Protein AF-E1GUE3-F1 (afdb_monomer_lite)

Foldseek 3Di:
DDPVVVLVVQAAEDDPVLVVVLVVLVVQLVVLVVVVVVCVVVVHDDDPVSVVCNCVSNVVSVVSVVVVVSHDYDPPVVPD

Radius of gyration: 17.8 Å; chains: 1; bounding box: 43×19×52 Å

Structure (mmCIF, N/CA/C/O backbone):
data_AF-E1GUE3-F1
#
_entry.id   AF-E1GUE3-F1
#
loop_
_atom_site.group_PDB
_atom_site.id
_atom_site.type_symbol
_atom_site.label_atom_id
_atom_site.label_alt_id
_atom_site.label_comp_id
_atom_site.label_asym_id
_atom_site.label_entity_id
_atom_site.label_seq_id
_atom_site.pdbx_PDB_ins_code
_atom_site.Cartn_x
_atom_site.Cartn_y
_atom_site.Cartn_z
_atom_site.occupancy
_atom_site.B_iso_or_equiv
_atom_site.auth_seq_id
_atom_site.auth_comp_id
_atom_site.auth_asym_id
_atom_site.auth_atom_id
_atom_site.pdbx_PDB_model_num
ATOM 1 N N . MET A 1 1 ? -14.454 -7.779 34.886 1.00 51.91 1 MET A N 1
ATOM 2 C CA . MET A 1 1 ? -14.206 -6.906 33.716 1.00 51.91 1 MET A CA 1
ATOM 3 C C . MET A 1 1 ? -12.999 -7.467 32.972 1.00 51.91 1 MET A C 1
ATOM 5 O O . MET A 1 1 ? -11.972 -7.652 33.611 1.00 51.91 1 MET A O 1
ATOM 9 N N . SER A 1 2 ? -13.136 -7.884 31.707 1.00 62.19 2 SER A N 1
ATOM 10 C CA . SER A 1 2 ? -12.086 -8.648 30.999 1.00 62.19 2 SER A CA 1
ATOM 11 C C . SER A 1 2 ? -11.137 -7.738 30.207 1.00 62.19 2 SER A C 1
ATOM 13 O O . SER A 1 2 ? -11.553 -6.687 29.723 1.00 62.19 2 SER A O 1
ATOM 15 N N . PHE A 1 3 ? -9.880 -8.160 30.020 1.00 62.75 3 PHE A N 1
ATOM 16 C CA . PHE A 1 3 ? -8.847 -7.423 29.268 1.00 62.75 3 PHE A CA 1
ATOM 17 C C . PHE A 1 3 ? -9.285 -7.045 27.837 1.00 62.75 3 PHE A C 1
ATOM 19 O O . PHE A 1 3 ? -8.850 -6.033 27.291 1.00 62.75 3 PHE A O 1
ATOM 26 N N . ARG A 1 4 ? -10.217 -7.810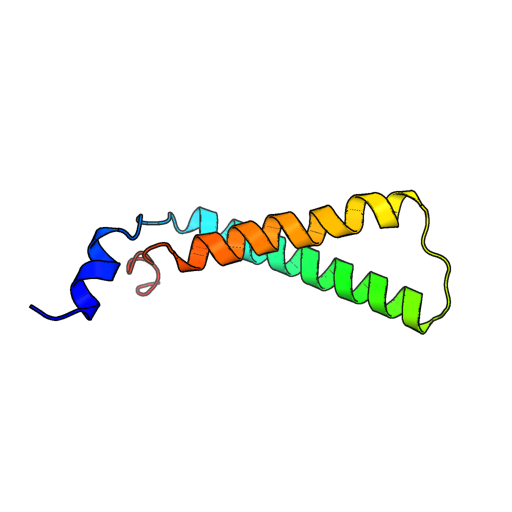 27.246 1.00 60.94 4 ARG A N 1
ATOM 27 C CA . ARG A 1 4 ? -10.801 -7.523 25.927 1.00 60.94 4 ARG A CA 1
ATOM 28 C C . ARG A 1 4 ? -11.594 -6.213 25.878 1.00 60.94 4 ARG A C 1
ATOM 30 O O . ARG A 1 4 ? -11.658 -5.607 24.814 1.00 60.94 4 ARG A O 1
ATOM 37 N N . GLU A 1 5 ? -12.172 -5.755 26.987 1.00 61.41 5 GLU A N 1
ATOM 38 C CA . GLU A 1 5 ? -13.000 -4.538 26.997 1.00 61.41 5 GLU A CA 1
ATOM 39 C C . GLU A 1 5 ? -12.185 -3.240 27.066 1.00 61.41 5 GLU A C 1
ATOM 41 O O . GLU A 1 5 ? -12.652 -2.189 26.632 1.00 61.41 5 GLU A O 1
ATOM 46 N N . TRP A 1 6 ? -10.936 -3.297 27.537 1.00 59.94 6 TRP A N 1
ATOM 47 C CA . TRP A 1 6 ? -10.061 -2.122 27.605 1.00 59.94 6 TRP A CA 1
ATOM 48 C C . TRP A 1 6 ? -9.672 -1.583 26.224 1.00 59.94 6 TRP A C 1
ATOM 50 O O . TRP A 1 6 ? -9.600 -0.369 26.037 1.00 59.94 6 TRP A O 1
ATOM 60 N N . GLY A 1 7 ? -9.483 -2.466 25.240 1.00 61.47 7 GLY A N 1
ATOM 61 C CA . GLY A 1 7 ? -9.119 -2.071 23.877 1.00 61.47 7 GLY A CA 1
ATOM 62 C C . GLY A 1 7 ? -10.238 -1.346 23.123 1.00 61.47 7 GLY A C 1
ATOM 63 O O . GLY A 1 7 ? -9.958 -0.479 22.301 1.00 61.47 7 GLY A O 1
ATOM 64 N N . TYR A 1 8 ? -11.506 -1.644 23.424 1.00 59.00 8 TYR A N 1
ATOM 65 C CA . TYR A 1 8 ? -12.651 -1.002 22.765 1.00 59.00 8 TYR A CA 1
ATOM 66 C C . TYR A 1 8 ? -12.842 0.461 23.183 1.00 59.00 8 TYR A C 1
ATOM 68 O O . TYR A 1 8 ? -13.333 1.256 22.389 1.00 59.00 8 TYR A O 1
ATOM 76 N N . ARG A 1 9 ? -12.397 0.845 24.386 1.00 58.62 9 ARG A N 1
ATOM 77 C CA . ARG A 1 9 ? -12.529 2.219 24.908 1.00 58.62 9 ARG A CA 1
ATOM 78 C C . ARG A 1 9 ? -11.744 3.269 24.117 1.00 58.62 9 ARG A C 1
ATOM 80 O O . ARG A 1 9 ? -12.094 4.440 24.176 1.00 58.62 9 ARG A O 1
ATOM 87 N N . TRP A 1 10 ? -10.702 2.854 23.397 1.00 57.75 10 TRP A N 1
ATOM 88 C CA . TRP A 1 10 ? -9.782 3.749 22.684 1.00 57.75 10 TRP A CA 1
ATOM 89 C C . TRP A 1 10 ? -9.940 3.723 21.162 1.00 57.75 10 TRP A C 1
ATOM 91 O O . TRP A 1 10 ? -9.230 4.434 20.454 1.00 57.75 10 TRP A O 1
ATOM 101 N N . LYS A 1 11 ? -10.862 2.918 20.631 1.00 58.31 11 LYS A N 1
ATOM 102 C CA . LYS A 1 11 ? -11.087 2.839 19.190 1.00 58.31 11 LYS A CA 1
ATOM 103 C C . LYS A 1 11 ? -11.990 3.987 18.731 1.00 58.31 11 LYS A C 1
ATOM 105 O O . LYS A 1 11 ? -13.171 4.033 19.058 1.00 58.31 11 LYS A O 1
ATOM 110 N N . ALA A 1 12 ? -11.445 4.903 17.932 1.00 59.91 12 ALA A N 1
ATOM 111 C CA . ALA A 1 12 ? -12.219 5.985 17.323 1.00 59.91 12 ALA A CA 1
ATOM 112 C C . ALA A 1 12 ? -13.204 5.432 16.274 1.00 59.91 12 ALA A C 1
ATOM 114 O O . ALA A 1 12 ? -12.837 4.577 15.464 1.00 59.91 12 ALA A O 1
ATOM 115 N N . LYS A 1 13 ? -14.452 5.917 16.269 1.00 59.50 13 LYS A N 1
ATOM 116 C CA . LYS A 1 13 ? -15.472 5.549 15.272 1.00 59.50 13 LYS A CA 1
ATOM 117 C C . LYS A 1 13 ? -15.054 6.116 13.912 1.00 59.50 13 LYS A C 1
ATOM 119 O O . LYS A 1 13 ? -14.958 7.330 13.760 1.00 59.50 13 LYS A O 1
ATOM 124 N N . THR A 1 14 ? -14.752 5.261 12.936 1.00 62.41 14 THR A N 1
ATOM 125 C CA . THR A 1 14 ? -14.333 5.723 11.599 1.00 62.41 14 THR A CA 1
ATOM 126 C C . THR A 1 14 ? -15.530 5.862 10.666 1.00 62.41 14 THR A C 1
ATOM 128 O O . THR A 1 14 ? -16.284 4.897 10.535 1.00 62.41 14 THR A O 1
ATOM 131 N N . PRO A 1 15 ? -15.702 7.006 9.976 1.00 66.88 15 PRO A N 1
ATOM 132 C CA . PRO A 1 15 ? -16.783 7.175 9.011 1.00 66.88 15 PRO A CA 1
ATOM 133 C C . PRO A 1 15 ? -16.613 6.222 7.817 1.00 66.88 15 PRO A C 1
ATOM 135 O O . PRO A 1 15 ? -15.508 6.060 7.294 1.00 66.88 15 PRO A O 1
ATOM 138 N N . SER A 1 16 ? -17.716 5.630 7.343 1.00 66.94 16 SER A N 1
ATOM 139 C CA . SER A 1 16 ? -17.741 4.669 6.219 1.00 66.94 16 SER A CA 1
ATOM 140 C C . SER A 1 16 ? -17.051 5.202 4.945 1.00 66.94 16 SER A C 1
ATOM 142 O O . SER A 1 16 ? -16.376 4.467 4.219 1.00 66.94 16 SER A O 1
ATOM 144 N N . PHE A 1 17 ? -17.099 6.520 4.723 1.00 68.19 17 PHE A N 1
ATOM 145 C CA . PHE A 1 17 ? -16.403 7.197 3.623 1.00 68.19 17 PHE A CA 1
ATOM 146 C C . PHE A 1 17 ? -14.876 7.006 3.655 1.00 68.19 17 PHE A C 1
ATOM 148 O O . PHE A 1 17 ? -14.257 6.745 2.624 1.00 68.19 17 PHE A O 1
ATOM 155 N N . PHE A 1 18 ? -14.264 7.043 4.842 1.00 70.12 18 PHE A N 1
ATOM 156 C CA . PHE A 1 18 ? -12.819 6.864 4.998 1.00 70.12 18 PHE A CA 1
ATOM 157 C C . PHE A 1 18 ? -12.383 5.433 4.649 1.00 70.12 18 PHE A C 1
ATOM 159 O O . PHE A 1 18 ? -11.356 5.239 4.002 1.00 70.12 18 PHE A O 1
ATOM 166 N N . LYS A 1 19 ? -13.207 4.422 4.967 1.00 69.81 19 LYS A N 1
ATOM 167 C CA . LYS A 1 19 ? -12.949 3.033 4.546 1.00 69.81 19 LYS A CA 1
ATOM 168 C C . LYS A 1 19 ? -12.983 2.874 3.026 1.00 69.81 19 LYS A C 1
ATOM 170 O O . LYS A 1 19 ? -12.161 2.142 2.478 1.00 69.81 19 LYS A O 1
ATOM 175 N N . LYS A 1 20 ? -13.916 3.544 2.337 1.00 75.62 20 LYS A N 1
ATOM 176 C CA . LYS A 1 20 ? -13.989 3.513 0.866 1.00 75.62 20 LYS A CA 1
ATOM 177 C C . LYS A 1 20 ? -12.740 4.132 0.237 1.00 75.62 20 LYS A C 1
ATOM 179 O O . LYS A 1 20 ? -12.175 3.530 -0.671 1.00 75.62 20 LYS A O 1
ATOM 184 N N . ILE A 1 21 ? -12.261 5.257 0.771 1.00 77.00 21 ILE A N 1
ATOM 185 C CA . ILE A 1 21 ? -11.012 5.885 0.314 1.00 77.00 21 ILE A CA 1
ATOM 186 C C . ILE A 1 21 ? -9.817 4.948 0.519 1.00 77.00 21 ILE A C 1
ATOM 188 O O . ILE A 1 21 ? -9.035 4.770 -0.409 1.00 77.00 21 ILE A O 1
ATOM 192 N N . ILE A 1 22 ? -9.703 4.302 1.687 1.00 78.50 22 ILE A N 1
ATOM 193 C CA . ILE A 1 22 ? -8.621 3.339 1.953 1.00 78.50 22 ILE A CA 1
ATOM 194 C C . ILE A 1 22 ? -8.679 2.148 0.992 1.00 78.50 22 ILE A C 1
ATOM 196 O O . ILE A 1 22 ? -7.650 1.700 0.497 1.00 78.50 22 ILE A O 1
ATOM 200 N N . LYS A 1 23 ? -9.873 1.621 0.701 1.00 76.88 23 LYS A N 1
ATOM 201 C CA . LYS A 1 23 ? -10.021 0.517 -0.258 1.00 76.88 23 LYS A CA 1
ATOM 202 C C . LYS A 1 23 ? -9.562 0.916 -1.663 1.00 76.88 23 LYS A C 1
ATOM 204 O O . LYS A 1 23 ? -8.862 0.142 -2.308 1.00 76.88 23 LYS A O 1
ATOM 209 N N . ILE A 1 24 ? -9.931 2.114 -2.123 1.00 81.75 24 ILE A N 1
ATOM 210 C CA . ILE A 1 24 ? -9.523 2.629 -3.439 1.00 81.75 24 ILE A CA 1
ATOM 211 C C . ILE A 1 24 ? -8.010 2.850 -3.478 1.00 81.75 24 ILE A C 1
ATOM 213 O O . ILE A 1 24 ? -7.352 2.435 -4.429 1.00 81.75 24 ILE A O 1
ATOM 217 N N . SER A 1 25 ? -7.440 3.456 -2.436 1.00 77.88 25 SER A N 1
ATOM 218 C CA . SER A 1 25 ? -6.003 3.717 -2.385 1.00 77.88 25 SER A CA 1
ATOM 219 C C . SER A 1 25 ? -5.186 2.423 -2.347 1.00 77.88 25 SER A C 1
ATOM 221 O O . SER A 1 25 ? -4.183 2.322 -3.045 1.00 77.88 25 SER A O 1
ATOM 223 N N . LEU A 1 26 ? -5.665 1.393 -1.646 1.00 80.19 26 LEU A N 1
ATOM 224 C CA . LEU A 1 26 ? -5.032 0.074 -1.611 1.00 80.19 26 LEU A CA 1
ATOM 225 C C . LEU A 1 26 ? -5.079 -0.644 -2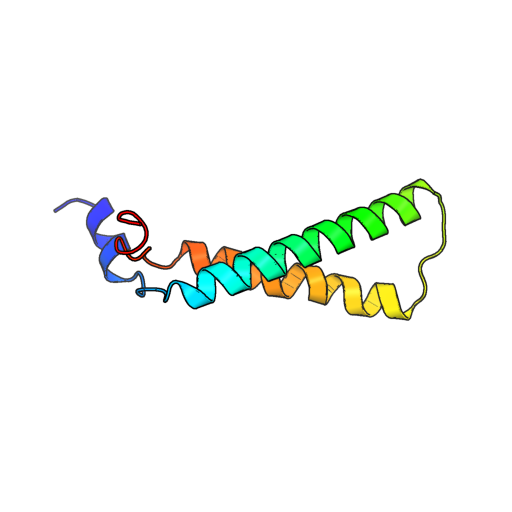.974 1.00 80.19 26 LEU A C 1
ATOM 227 O O . LEU A 1 26 ? -4.109 -1.300 -3.352 1.00 80.19 26 LEU A O 1
ATOM 231 N N . ALA A 1 27 ? -6.159 -0.483 -3.747 1.00 81.88 27 ALA A N 1
ATOM 232 C CA . ALA A 1 27 ? -6.248 -1.012 -5.113 1.00 81.88 27 ALA A CA 1
ATOM 233 C C . ALA A 1 27 ? -5.244 -0.337 -6.070 1.00 81.88 27 ALA A C 1
ATOM 235 O O . ALA A 1 27 ? -4.630 -1.000 -6.912 1.00 81.88 27 ALA A O 1
ATOM 236 N N . ILE A 1 28 ? -5.028 0.971 -5.904 1.00 82.94 28 ILE A N 1
ATOM 237 C CA . ILE A 1 28 ? -4.030 1.727 -6.672 1.00 82.94 28 ILE A CA 1
ATOM 238 C C . ILE A 1 28 ? -2.617 1.240 -6.324 1.00 82.94 28 ILE A C 1
ATOM 240 O O . ILE A 1 28 ? -1.818 0.991 -7.226 1.00 82.94 28 ILE A O 1
ATOM 244 N N . SER A 1 29 ? -2.320 1.008 -5.041 1.00 81.56 29 SER A N 1
ATOM 245 C CA . SER A 1 29 ? -1.030 0.443 -4.616 1.00 81.56 29 SER A CA 1
ATOM 246 C C . SER A 1 29 ? -0.786 -0.954 -5.162 1.00 81.56 29 SER A C 1
ATOM 248 O O . SER A 1 29 ? 0.324 -1.249 -5.595 1.00 81.56 29 SER A O 1
ATOM 250 N N . ALA A 1 30 ? -1.809 -1.813 -5.157 1.00 81.56 30 ALA A N 1
ATOM 251 C CA . ALA A 1 30 ? -1.705 -3.164 -5.698 1.00 81.56 30 ALA A CA 1
ATOM 252 C C . ALA A 1 30 ? -1.378 -3.137 -7.198 1.00 81.56 30 ALA A C 1
ATOM 254 O O . ALA A 1 30 ? -0.507 -3.873 -7.658 1.00 81.56 30 ALA A O 1
ATOM 255 N N . THR A 1 31 ? -2.019 -2.234 -7.944 1.00 83.69 31 THR A N 1
ATOM 256 C CA . THR A 1 31 ? -1.734 -2.021 -9.370 1.00 83.69 31 THR A CA 1
ATOM 257 C C . THR A 1 31 ? -0.310 -1.507 -9.589 1.00 83.69 31 THR A C 1
ATOM 259 O O . THR A 1 31 ? 0.396 -2.009 -10.460 1.00 83.69 31 THR A O 1
ATOM 262 N N . ALA A 1 32 ? 0.150 -0.553 -8.774 1.00 81.00 32 ALA A N 1
ATOM 263 C CA . ALA A 1 32 ? 1.517 -0.040 -8.853 1.00 81.00 32 ALA A CA 1
ATOM 264 C C . ALA A 1 32 ? 2.563 -1.142 -8.596 1.00 81.00 32 ALA A C 1
ATOM 266 O O . ALA A 1 32 ? 3.539 -1.249 -9.337 1.00 81.00 32 ALA A O 1
ATOM 267 N N . LEU A 1 33 ? 2.327 -2.002 -7.598 1.00 82.31 33 LEU A N 1
ATOM 268 C CA . LEU A 1 33 ? 3.142 -3.188 -7.308 1.00 82.31 33 LEU A CA 1
ATOM 269 C C . LEU A 1 33 ? 3.164 -4.176 -8.479 1.00 82.31 33 LEU A C 1
ATOM 271 O O . LEU A 1 33 ? 4.225 -4.687 -8.836 1.00 82.31 33 LEU A O 1
ATOM 275 N N . ALA A 1 34 ? 2.012 -4.434 -9.099 1.00 84.12 34 ALA A N 1
ATOM 276 C CA . ALA A 1 34 ? 1.918 -5.319 -10.257 1.00 84.12 34 ALA A CA 1
ATOM 277 C C . ALA A 1 34 ? 2.738 -4.792 -11.448 1.00 84.12 34 ALA A C 1
ATOM 279 O O . ALA A 1 34 ? 3.446 -5.555 -12.097 1.00 84.12 34 ALA A O 1
ATOM 280 N N . ILE A 1 35 ? 2.703 -3.481 -11.699 1.00 82.44 35 ILE A N 1
ATOM 281 C CA . ILE A 1 35 ? 3.486 -2.846 -12.770 1.00 82.44 35 ILE A CA 1
ATOM 282 C C . ILE A 1 35 ? 4.988 -2.932 -12.474 1.00 82.44 35 ILE A C 1
ATOM 284 O O . ILE A 1 35 ? 5.757 -3.346 -13.338 1.00 82.44 35 ILE A O 1
ATOM 288 N N . HIS A 1 36 ? 5.402 -2.595 -11.250 1.00 81.12 36 HIS A N 1
ATOM 289 C CA . HIS A 1 36 ? 6.805 -2.662 -10.831 1.00 81.12 36 HIS A CA 1
ATOM 290 C C . HIS A 1 36 ? 7.360 -4.089 -10.942 1.00 81.12 36 HIS A C 1
ATOM 292 O O . HIS A 1 36 ? 8.406 -4.320 -11.540 1.00 81.12 36 HIS A O 1
ATOM 298 N N . THR A 1 37 ? 6.622 -5.083 -10.444 1.00 81.50 37 THR A N 1
ATOM 299 C CA . THR A 1 37 ? 7.025 -6.497 -10.539 1.00 81.50 37 THR A CA 1
ATOM 300 C C . THR A 1 37 ? 7.054 -7.009 -11.982 1.00 81.50 37 THR A C 1
ATOM 302 O O . THR A 1 37 ? 7.957 -7.769 -12.338 1.00 81.50 37 THR A O 1
ATOM 305 N N . ALA A 1 38 ? 6.135 -6.562 -12.843 1.00 82.50 38 ALA A N 1
ATOM 306 C CA . ALA A 1 38 ? 6.159 -6.874 -14.271 1.00 82.50 38 ALA A CA 1
ATOM 307 C C . ALA A 1 38 ? 7.384 -6.268 -14.986 1.00 82.50 38 ALA A C 1
ATOM 309 O O . ALA A 1 38 ? 8.019 -6.941 -15.794 1.00 82.50 38 ALA A O 1
ATOM 310 N N . LEU A 1 39 ? 7.765 -5.030 -14.660 1.00 79.69 39 LEU A N 1
ATOM 311 C CA . LEU A 1 39 ? 8.951 -4.370 -15.222 1.00 79.69 39 LEU A CA 1
ATOM 312 C C . LEU A 1 39 ? 10.251 -5.035 -14.756 1.00 79.69 39 LEU A C 1
ATOM 314 O O . LEU A 1 39 ? 11.110 -5.349 -15.580 1.00 79.69 39 LEU A O 1
ATOM 318 N N . VAL A 1 40 ? 10.364 -5.311 -13.452 1.00 79.94 40 VAL A N 1
ATOM 319 C CA . VAL A 1 40 ? 11.534 -5.974 -12.856 1.00 79.94 40 VAL A CA 1
ATOM 320 C C . VAL A 1 40 ? 11.699 -7.396 -13.398 1.00 79.94 40 VAL A C 1
ATOM 322 O O . VAL A 1 40 ? 12.810 -7.788 -13.747 1.00 79.94 40 VAL A O 1
ATOM 325 N N . SER A 1 41 ? 10.610 -8.162 -13.531 1.00 79.69 41 SER A N 1
ATOM 326 C CA . SER A 1 41 ? 10.663 -9.511 -14.125 1.00 7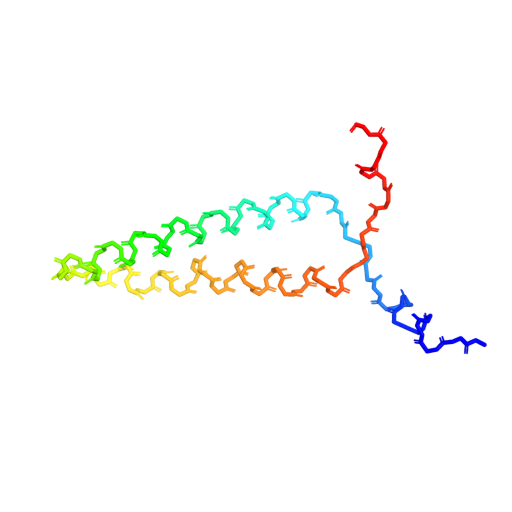9.69 41 SER A CA 1
ATOM 327 C C . SER A 1 41 ? 10.983 -9.497 -15.622 1.00 79.69 41 SER A C 1
ATOM 329 O O . SER A 1 41 ? 11.620 -10.425 -16.114 1.00 79.69 41 SER A O 1
ATOM 331 N N . GLY A 1 42 ? 10.605 -8.432 -16.333 1.00 79.75 42 GLY A N 1
ATOM 332 C CA . GLY A 1 42 ? 10.976 -8.198 -17.728 1.00 79.75 42 GLY A CA 1
ATOM 333 C C . GLY A 1 42 ? 12.387 -7.635 -17.934 1.00 79.75 42 GLY A C 1
ATOM 334 O O . GLY A 1 42 ? 12.787 -7.442 -19.080 1.00 79.75 42 GLY A O 1
ATOM 335 N N . GLY A 1 43 ? 13.140 -7.343 -16.864 1.00 75.62 43 GLY A N 1
ATOM 336 C CA . GLY A 1 43 ? 14.469 -6.727 -16.950 1.00 75.62 43 GLY A CA 1
ATOM 337 C C . GLY A 1 43 ? 14.459 -5.290 -17.489 1.00 75.62 43 GLY A C 1
ATOM 338 O O . GLY A 1 43 ? 15.493 -4.787 -17.928 1.00 75.62 43 GLY A O 1
ATOM 339 N N . ALA A 1 44 ? 13.298 -4.631 -17.489 1.00 75.81 44 ALA A N 1
ATOM 340 C CA . ALA A 1 44 ? 13.153 -3.267 -17.970 1.00 75.81 44 ALA A CA 1
ATOM 341 C C . ALA A 1 44 ? 13.638 -2.271 -16.910 1.00 75.81 44 ALA A C 1
ATOM 343 O O . ALA A 1 44 ? 13.318 -2.385 -15.727 1.00 75.81 44 ALA A O 1
ATOM 344 N N . ILE A 1 45 ? 14.401 -1.268 -17.346 1.00 74.00 45 ILE A N 1
ATOM 345 C CA . ILE A 1 45 ? 14.855 -0.183 -16.474 1.00 74.00 45 ILE A CA 1
ATOM 346 C C . ILE A 1 45 ? 13.693 0.784 -16.273 1.00 74.00 45 ILE A C 1
ATOM 348 O O . ILE A 1 45 ? 13.163 1.355 -17.228 1.00 74.00 45 ILE A O 1
ATOM 352 N N . GLU A 1 46 ? 13.302 0.970 -15.020 1.00 72.00 46 GLU A N 1
ATOM 353 C CA . GLU A 1 46 ? 12.222 1.878 -14.669 1.00 72.00 46 GLU A CA 1
ATOM 354 C C . GLU A 1 46 ? 12.654 3.344 -14.825 1.00 72.00 46 GLU A C 1
ATOM 356 O O . GLU A 1 46 ? 13.781 3.707 -14.472 1.00 72.00 46 GLU A O 1
ATOM 361 N N . PRO A 1 47 ? 11.770 4.228 -15.318 1.00 80.00 47 PRO A N 1
ATOM 362 C CA . PRO A 1 47 ? 12.077 5.648 -15.403 1.00 80.00 47 PRO A CA 1
ATOM 363 C C . PRO A 1 47 ? 12.274 6.245 -14.001 1.00 80.00 47 PRO A C 1
ATOM 365 O O . PRO A 1 47 ? 11.500 5.979 -13.086 1.00 80.00 47 PRO A O 1
ATOM 368 N N . TYR A 1 48 ? 13.275 7.117 -13.843 1.00 75.88 48 TYR A N 1
ATOM 369 C CA . TYR A 1 48 ? 13.668 7.727 -12.558 1.00 75.88 48 TYR A CA 1
ATOM 370 C C . TYR A 1 48 ? 12.494 8.319 -11.756 1.00 75.88 48 TYR A C 1
ATOM 372 O O . TYR A 1 48 ? 12.401 8.151 -10.541 1.00 75.88 48 TYR A O 1
ATOM 380 N N . TRP A 1 49 ? 11.548 8.957 -12.447 1.00 77.94 49 TRP A N 1
ATOM 381 C CA . TRP A 1 49 ? 10.349 9.537 -11.841 1.00 77.94 49 TRP A CA 1
ATOM 382 C 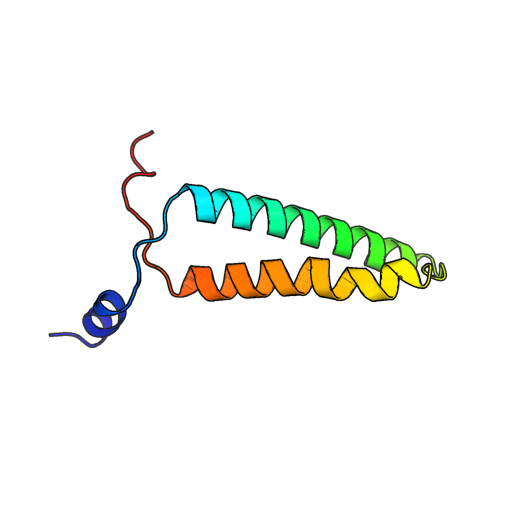C . TRP A 1 49 ? 9.443 8.489 -11.182 1.00 77.94 49 TRP A C 1
ATOM 384 O O . TRP A 1 49 ? 8.842 8.759 -10.145 1.00 77.94 49 TRP A O 1
ATOM 394 N N . TRP A 1 50 ? 9.375 7.279 -11.740 1.00 78.25 50 TRP A N 1
ATOM 395 C CA . TRP A 1 50 ? 8.599 6.178 -11.174 1.00 78.25 50 TRP A CA 1
ATOM 396 C C . TRP A 1 50 ? 9.208 5.682 -9.863 1.00 78.25 50 TRP A C 1
ATOM 398 O O . TRP A 1 50 ? 8.488 5.533 -8.878 1.00 78.25 50 TRP A O 1
ATOM 408 N N . SER A 1 51 ? 10.537 5.547 -9.807 1.00 74.50 51 SER A N 1
ATOM 409 C CA . SER A 1 51 ? 11.251 5.136 -8.590 1.00 74.50 51 SER A CA 1
ATOM 410 C C . SER A 1 51 ? 11.057 6.106 -7.418 1.00 74.50 51 SER A C 1
ATOM 412 O O . SER A 1 51 ? 11.134 5.685 -6.265 1.00 74.50 51 SER A O 1
ATOM 414 N N . ILE A 1 52 ? 10.800 7.389 -7.691 1.00 79.94 52 ILE A N 1
ATOM 415 C CA . ILE A 1 52 ? 10.526 8.394 -6.654 1.00 79.94 52 ILE A CA 1
ATOM 416 C C . ILE A 1 52 ? 9.086 8.285 -6.151 1.00 79.94 52 ILE A C 1
ATOM 418 O O . ILE A 1 52 ? 8.850 8.372 -4.951 1.00 79.94 52 ILE A O 1
ATOM 422 N N . ILE A 1 53 ? 8.114 8.110 -7.049 1.00 79.31 53 ILE A N 1
ATOM 423 C CA . ILE A 1 53 ? 6.682 8.167 -6.712 1.00 79.31 53 ILE A CA 1
ATOM 424 C C . ILE A 1 53 ? 6.189 6.839 -6.112 1.00 79.31 53 ILE A C 1
ATOM 426 O O . ILE A 1 53 ? 5.359 6.837 -5.199 1.00 79.31 53 ILE A O 1
ATOM 430 N N . TYR A 1 54 ? 6.719 5.710 -6.588 1.00 76.50 54 TYR A N 1
ATOM 431 C CA . TYR A 1 54 ? 6.357 4.353 -6.171 1.00 76.50 54 TYR A CA 1
ATOM 432 C C . TYR A 1 54 ? 6.282 4.133 -4.644 1.00 76.50 54 TYR A C 1
ATOM 434 O O . TYR A 1 54 ? 5.248 3.651 -4.165 1.00 76.50 54 TYR A O 1
ATOM 442 N N . PRO A 1 55 ? 7.284 4.526 -3.831 1.00 76.25 55 PRO A N 1
ATOM 443 C CA . PRO A 1 55 ? 7.207 4.358 -2.380 1.00 76.25 55 PRO A CA 1
ATOM 444 C C . PRO A 1 55 ? 6.060 5.148 -1.732 1.00 76.25 55 PRO A C 1
ATOM 446 O O . PRO A 1 55 ? 5.474 4.674 -0.760 1.00 76.25 55 PRO A O 1
ATOM 449 N N . TYR A 1 56 ? 5.669 6.307 -2.272 1.00 74.81 56 TYR A N 1
ATOM 450 C CA . TYR A 1 56 ? 4.540 7.086 -1.746 1.00 74.81 56 TYR A CA 1
ATOM 451 C C . TYR A 1 56 ? 3.189 6.458 -2.096 1.00 74.81 56 TYR A C 1
ATOM 453 O O . TYR A 1 56 ? 2.280 6.445 -1.262 1.00 74.81 56 TYR A O 1
ATOM 461 N N . LEU A 1 57 ? 3.074 5.883 -3.297 1.00 74.75 57 LEU A N 1
ATOM 462 C CA . LEU A 1 57 ? 1.881 5.165 -3.759 1.00 74.75 57 LEU A CA 1
ATOM 463 C C . LEU A 1 57 ? 1.561 3.933 -2.909 1.00 74.75 57 LEU A C 1
ATOM 465 O O . LEU A 1 57 ? 0.400 3.540 -2.826 1.00 74.75 57 LEU A O 1
ATOM 469 N N . ILE A 1 58 ? 2.563 3.324 -2.281 1.00 74.50 58 ILE A N 1
ATOM 470 C CA . ILE A 1 58 ? 2.385 2.144 -1.425 1.00 74.50 58 ILE A CA 1
ATOM 471 C C . ILE A 1 58 ? 2.366 2.540 0.053 1.00 74.50 58 ILE A C 1
ATOM 473 O O . ILE A 1 58 ? 1.531 2.052 0.813 1.00 74.50 58 ILE A O 1
ATOM 477 N N . GLY A 1 59 ? 3.244 3.453 0.470 1.00 72.62 59 GLY A N 1
ATOM 478 C CA . GLY A 1 59 ? 3.424 3.824 1.873 1.00 72.62 59 GLY A CA 1
ATOM 479 C C . GLY A 1 59 ? 2.233 4.566 2.478 1.00 72.62 59 GLY A C 1
ATOM 480 O O . GLY A 1 59 ? 1.813 4.247 3.590 1.00 72.62 59 GLY A O 1
ATOM 481 N N . VAL A 1 60 ? 1.646 5.518 1.749 1.00 76.25 60 VAL A N 1
ATOM 482 C CA . VAL A 1 60 ? 0.496 6.308 2.230 1.00 76.25 60 VAL A CA 1
ATOM 483 C C . VAL A 1 60 ? -0.736 5.423 2.501 1.00 76.25 60 VAL A C 1
ATOM 485 O O . VAL A 1 60 ? -1.262 5.449 3.617 1.00 76.25 60 VAL A O 1
ATOM 488 N N . PRO A 1 61 ? -1.199 4.597 1.547 1.00 72.81 61 PRO A N 1
ATOM 489 C CA . PRO A 1 61 ? -2.301 3.663 1.777 1.00 72.81 61 PRO A CA 1
ATOM 490 C C . PRO A 1 61 ? -1.977 2.546 2.767 1.00 72.81 61 PRO A C 1
ATOM 492 O O . PRO A 1 61 ? -2.862 2.169 3.531 1.00 72.81 61 PRO A O 1
ATOM 495 N N . ALA A 1 62 ? -0.738 2.045 2.822 1.00 73.75 62 ALA A N 1
ATOM 496 C CA . ALA A 1 62 ? -0.338 1.068 3.836 1.00 73.75 62 ALA A CA 1
ATOM 497 C C . ALA A 1 62 ? -0.421 1.656 5.256 1.00 73.75 62 ALA A C 1
ATOM 499 O O . ALA A 1 62 ? -0.958 1.015 6.161 1.00 73.75 62 ALA A O 1
ATOM 500 N N . GLY A 1 63 ? 0.030 2.902 5.440 1.00 70.00 63 GLY A N 1
ATOM 501 C CA . GLY A 1 63 ? -0.111 3.635 6.698 1.00 70.00 63 GLY A CA 1
ATOM 502 C C . GLY A 1 63 ? -1.576 3.883 7.059 1.00 70.00 63 GLY A C 1
ATOM 503 O O . GLY A 1 63 ? -1.994 3.603 8.181 1.00 70.00 63 GLY A O 1
ATOM 504 N N . ALA A 1 64 ? -2.391 4.316 6.095 1.00 70.50 64 ALA A N 1
ATOM 505 C CA . ALA A 1 64 ? -3.825 4.515 6.302 1.00 70.50 64 ALA A CA 1
ATOM 506 C C . ALA A 1 64 ? -4.559 3.202 6.640 1.00 70.50 64 ALA A C 1
ATOM 508 O O . ALA A 1 64 ? -5.425 3.183 7.516 1.00 70.50 64 ALA A O 1
ATOM 509 N N . ALA A 1 65 ? -4.184 2.087 6.009 1.00 69.12 65 ALA A N 1
ATOM 510 C CA . ALA A 1 65 ? -4.727 0.765 6.298 1.00 69.12 65 ALA A CA 1
ATOM 511 C C . ALA A 1 65 ? -4.316 0.266 7.693 1.00 69.12 65 ALA A C 1
ATOM 513 O O . ALA A 1 65 ? -5.167 -0.225 8.437 1.00 69.12 65 ALA A O 1
ATOM 514 N N . ALA 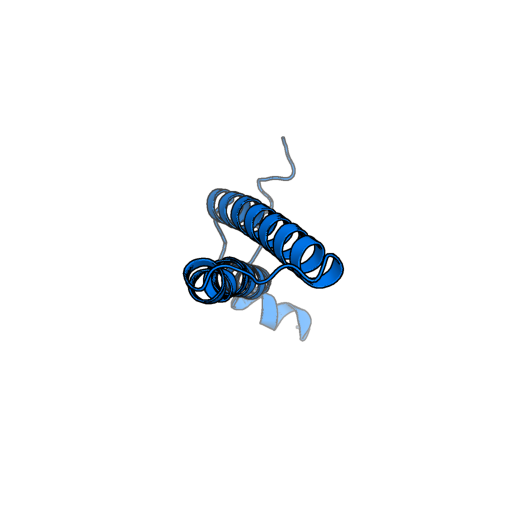A 1 66 ? -3.052 0.443 8.088 1.00 72.25 66 ALA A N 1
ATOM 515 C CA . ALA A 1 66 ? -2.580 0.109 9.431 1.00 72.25 66 ALA A CA 1
ATOM 516 C C . ALA A 1 66 ? -3.319 0.924 10.503 1.00 72.25 66 ALA A C 1
ATOM 518 O O . ALA A 1 66 ? -3.829 0.358 11.469 1.00 72.25 66 ALA A O 1
ATOM 519 N N . LEU A 1 67 ? -3.475 2.233 10.287 1.00 66.69 67 LEU A N 1
ATOM 520 C CA . LE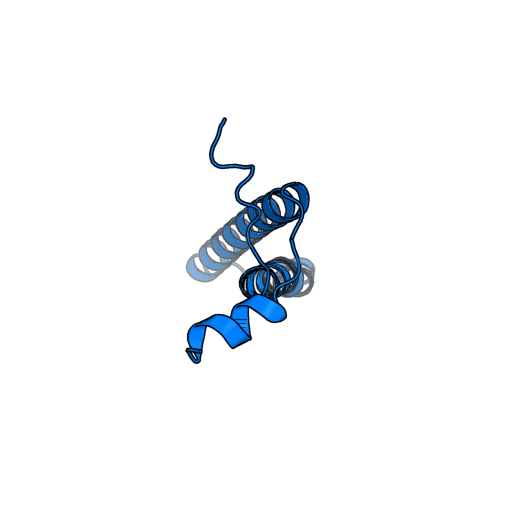U A 1 67 ? -4.239 3.109 11.176 1.00 66.69 67 LEU A CA 1
ATOM 521 C C . LEU A 1 67 ? -5.720 2.711 11.241 1.00 66.69 67 LEU A C 1
ATOM 523 O O . LEU A 1 67 ? -6.303 2.708 12.321 1.00 66.69 67 LEU A O 1
ATOM 527 N N . SER A 1 68 ? -6.317 2.274 10.128 1.00 68.38 68 SER A N 1
ATOM 528 C CA . SER A 1 68 ? -7.711 1.809 10.107 1.00 68.38 68 SER A CA 1
ATOM 529 C C . SER A 1 68 ? -7.964 0.540 10.931 1.00 68.38 68 SER A C 1
ATOM 531 O O . SER A 1 68 ? -9.078 0.317 11.394 1.00 68.38 68 SER A O 1
ATOM 533 N N . LYS A 1 69 ? -6.946 -0.295 11.188 1.00 65.44 69 LYS A N 1
ATOM 534 C CA . LYS A 1 69 ? -7.088 -1.463 12.080 1.00 65.44 69 LYS A CA 1
ATOM 535 C C . LYS A 1 69 ? -7.244 -1.062 13.551 1.00 65.44 69 LYS A C 1
ATOM 537 O O . LYS A 1 69 ? -7.838 -1.811 14.335 1.00 65.44 69 LYS A O 1
ATOM 542 N N . PHE A 1 70 ? -6.757 0.123 13.915 1.00 65.31 70 PHE A N 1
ATOM 543 C CA . PHE A 1 70 ? -6.899 0.689 15.255 1.00 65.31 70 PHE A CA 1
ATOM 544 C C . PHE A 1 70 ? -8.232 1.408 15.472 1.00 65.31 70 PHE A C 1
ATOM 546 O O . PHE A 1 70 ? -8.501 1.850 16.586 1.00 65.31 70 PHE A O 1
ATOM 553 N N . THR A 1 71 ? -9.101 1.489 14.465 1.00 64.31 71 THR A N 1
ATOM 554 C CA . THR A 1 71 ? -10.390 2.166 14.597 1.00 64.31 71 THR A CA 1
ATOM 555 C C . THR A 1 71 ? -11.555 1.191 14.783 1.00 64.31 71 THR A C 1
ATOM 557 O O . THR A 1 71 ? -11.442 -0.019 14.556 1.00 64.31 71 THR A O 1
ATOM 560 N N . MET A 1 72 ? -12.663 1.695 15.335 1.00 57.81 72 MET A N 1
ATOM 561 C CA . MET A 1 72 ? -13.893 0.931 15.555 1.00 57.81 72 MET A CA 1
ATOM 562 C C . MET A 1 72 ? -14.713 0.967 14.271 1.00 57.81 72 MET A C 1
ATOM 564 O O . MET A 1 72 ? -14.960 2.042 13.715 1.00 57.81 72 MET A O 1
ATOM 568 N N . GLU A 1 73 ? -15.126 -0.208 13.800 1.00 59.12 73 GLU A N 1
ATOM 569 C CA . GLU A 1 73 ? -16.059 -0.309 12.686 1.00 59.12 73 GLU A CA 1
ATOM 570 C C . GLU A 1 73 ? -17.451 0.110 13.156 1.00 59.12 73 GLU A C 1
ATOM 572 O O . GLU A 1 73 ? -17.955 -0.392 14.162 1.00 59.12 73 GLU A O 1
ATOM 577 N N . ASP A 1 74 ? -18.056 1.055 12.441 1.00 55.69 74 ASP A N 1
ATOM 578 C CA . ASP A 1 74 ? -19.455 1.397 12.645 1.00 55.69 74 ASP A CA 1
ATOM 579 C C . ASP A 1 74 ? -20.328 0.243 12.125 1.00 55.69 74 ASP A C 1
ATOM 581 O O . ASP A 1 74 ? -20.188 -0.163 10.972 1.00 55.69 74 ASP A O 1
ATOM 585 N N . LYS A 1 75 ? -21.201 -0.310 12.975 1.00 54.50 75 LYS A N 1
ATOM 586 C CA . LYS A 1 75 ? -22.113 -1.428 12.643 1.00 54.50 75 LYS A CA 1
ATOM 587 C C . LYS A 1 75 ? -23.289 -1.011 11.741 1.00 54.50 75 LYS A C 1
ATOM 589 O O . LYS A 1 75 ? -24.210 -1.788 11.525 1.00 54.50 75 LYS A O 1
ATOM 594 N N . SER A 1 76 ? -23.293 0.219 11.239 1.00 53.69 76 SER A N 1
ATOM 595 C CA . SER A 1 76 ? -24.347 0.761 10.375 1.00 53.69 76 SER A CA 1
ATOM 596 C C . SER A 1 76 ? -24.271 0.285 8.918 1.00 53.69 76 SER A C 1
ATOM 598 O O . SER A 1 76 ? -25.250 0.444 8.198 1.00 53.69 76 SER A O 1
ATOM 600 N N . ASP A 1 77 ? -23.166 -0.336 8.497 1.00 51.31 77 ASP A N 1
ATOM 601 C CA . ASP A 1 77 ? -22.974 -0.837 7.125 1.00 51.31 77 ASP A CA 1
ATOM 602 C C . ASP A 1 77 ? -23.445 -2.303 6.923 1.00 51.31 77 ASP A C 1
ATOM 604 O O . ASP A 1 77 ? -23.256 -2.854 5.844 1.00 51.31 77 ASP A O 1
ATOM 608 N N . GLU A 1 78 ? -24.042 -2.952 7.935 1.00 47.56 78 GLU A N 1
ATOM 609 C CA . GLU A 1 78 ? -24.492 -4.364 7.876 1.00 47.56 78 GLU A CA 1
ATOM 610 C C . GLU A 1 78 ? -26.000 -4.519 7.544 1.00 47.56 78 GLU A C 1
ATOM 612 O O . GLU A 1 78 ? -26.499 -5.634 7.452 1.00 47.56 78 GLU A O 1
ATOM 617 N N . ASN A 1 79 ? -26.731 -3.410 7.342 1.00 39.16 79 ASN A N 1
ATOM 618 C CA . ASN A 1 79 ? -28.185 -3.377 7.082 1.00 39.16 79 ASN A CA 1
ATOM 619 C C . ASN A 1 79 ? -28.565 -2.774 5.708 1.00 39.16 79 ASN A C 1
ATOM 621 O O . ASN A 1 79 ? -29.623 -2.154 5.588 1.00 39.16 79 ASN A O 1
ATOM 625 N N . ASN A 1 80 ? -27.722 -2.907 4.678 1.00 39.59 80 ASN A N 1
ATOM 626 C CA . ASN A 1 80 ? -28.071 -2.494 3.310 1.00 39.59 80 ASN A CA 1
ATOM 627 C C . ASN A 1 80 ? -27.635 -3.541 2.286 1.00 39.59 80 ASN A C 1
ATOM 629 O O . ASN A 1 80 ? -26.420 -3.841 2.259 1.00 39.59 80 ASN A O 1
#

Organism: NCBI:txid679191

pLDDT: mean 70.22, std 10.52, range [39.16, 84.12]

Sequence (80 aa):
MSFREWGYRWKAKTPSFFKKIIKISLAISATALAIHTALVSGGAIEPYWWSIIYPYLIGVPAGAAALSKFTMEDKSDENN

Secondary structure (DSSP, 8-state):
--HHHHHHTT--EE-HHHHHHHHHHHHHHHHHHHHHHHHHHTTPPPPHHHHHHHHHHHHHHHHHHHHHHTSEEPGGGG--